Protein AF-A0AAV2L649-F1 (afdb_monomer)

Structure (mmCIF, N/CA/C/O backbone):
data_AF-A0AAV2L649-F1
#
_entry.id   AF-A0AAV2L649-F1
#
loop_
_atom_site.group_PDB
_atom_site.id
_atom_site.type_symbol
_atom_site.label_atom_id
_atom_site.label_alt_id
_atom_site.label_comp_id
_atom_site.label_asym_id
_atom_site.label_entity_id
_atom_site.label_seq_id
_atom_site.pdbx_PDB_ins_code
_atom_site.Cartn_x
_atom_site.Cartn_y
_atom_site.Cartn_z
_atom_site.occupancy
_atom_site.B_iso_or_equiv
_atom_site.auth_seq_id
_atom_site.auth_comp_id
_atom_site.auth_asym_id
_atom_site.auth_atom_id
_atom_site.pdbx_PDB_model_num
ATOM 1 N N . MET A 1 1 ? 17.641 -9.586 -15.599 1.00 32.38 1 MET A N 1
ATOM 2 C CA . MET A 1 1 ? 17.563 -8.401 -16.476 1.00 32.38 1 MET A CA 1
ATOM 3 C C . MET A 1 1 ? 17.247 -7.213 -15.576 1.00 32.38 1 MET A C 1
ATOM 5 O O . MET A 1 1 ? 16.167 -7.182 -15.004 1.00 32.38 1 MET A O 1
ATOM 9 N N . LYS A 1 2 ? 18.232 -6.349 -15.308 1.00 30.58 2 LYS A N 1
ATOM 10 C CA . LYS A 1 2 ? 18.082 -5.182 -14.429 1.00 30.58 2 LYS A CA 1
ATOM 11 C C . LYS A 1 2 ? 17.679 -4.011 -15.317 1.00 30.58 2 LYS A C 1
ATOM 13 O O . LYS A 1 2 ? 18.461 -3.594 -16.161 1.00 30.58 2 LYS A O 1
ATOM 18 N N . ALA A 1 3 ? 16.427 -3.594 -15.212 1.00 38.06 3 ALA A N 1
ATOM 19 C CA . ALA A 1 3 ? 15.916 -2.460 -15.959 1.00 38.06 3 ALA A CA 1
ATOM 20 C C . ALA A 1 3 ? 15.974 -1.240 -15.030 1.00 38.06 3 ALA A C 1
ATOM 22 O O . ALA A 1 3 ? 15.016 -0.958 -14.314 1.00 38.06 3 ALA A O 1
ATOM 23 N N . ASP A 1 4 ? 17.122 -0.560 -15.002 1.00 38.59 4 ASP A N 1
ATOM 24 C CA . ASP A 1 4 ? 17.233 0.777 -14.414 1.00 38.59 4 ASP A CA 1
ATOM 25 C C . ASP A 1 4 ? 16.586 1.751 -15.405 1.00 38.59 4 ASP A C 1
ATOM 27 O O . ASP A 1 4 ? 17.226 2.243 -16.331 1.00 38.59 4 ASP A O 1
ATOM 31 N N . VAL A 1 5 ? 15.267 1.925 -15.294 1.00 50.53 5 VAL A N 1
ATOM 32 C CA . VAL A 1 5 ? 14.509 2.797 -16.197 1.00 50.53 5 VAL A CA 1
ATOM 33 C C . VAL A 1 5 ? 14.018 4.017 -15.426 1.00 50.53 5 VAL A C 1
ATOM 35 O O . VAL A 1 5 ? 13.073 3.926 -14.639 1.00 50.53 5 VAL A O 1
ATOM 38 N N . ASP A 1 6 ? 14.648 5.165 -15.677 1.00 44.38 6 ASP A N 1
ATOM 39 C CA . ASP A 1 6 ? 14.172 6.478 -15.233 1.00 44.38 6 ASP A CA 1
ATOM 40 C C . ASP A 1 6 ? 12.976 6.900 -16.095 1.00 44.38 6 ASP A C 1
ATOM 42 O O . ASP A 1 6 ? 13.083 7.543 -17.139 1.00 44.38 6 ASP A O 1
ATOM 46 N N . LEU A 1 7 ? 11.796 6.455 -15.674 1.00 50.31 7 LEU A N 1
ATOM 47 C CA . LEU A 1 7 ? 10.543 6.635 -16.400 1.00 50.31 7 LEU A CA 1
ATOM 48 C C . LEU A 1 7 ? 9.795 7.855 -15.857 1.00 50.31 7 LEU A C 1
ATOM 50 O O . LEU A 1 7 ? 9.011 7.754 -14.912 1.00 50.31 7 LEU A O 1
ATOM 54 N N . GLY A 1 8 ? 9.995 9.023 -16.463 1.00 45.81 8 GLY A N 1
ATOM 55 C CA . GLY A 1 8 ? 9.102 10.163 -16.249 1.00 45.81 8 GLY A CA 1
ATOM 56 C C . GLY A 1 8 ? 7.718 9.900 -16.857 1.00 45.81 8 GLY A C 1
ATOM 57 O O . GLY A 1 8 ? 7.637 9.521 -18.011 1.00 45.81 8 GLY A O 1
ATOM 58 N N . SER A 1 9 ? 6.629 10.106 -16.104 1.00 47.00 9 SER A N 1
ATOM 59 C CA . SER A 1 9 ? 5.221 10.194 -16.565 1.00 47.00 9 SER A CA 1
ATOM 60 C C . SER A 1 9 ? 4.751 9.215 -17.664 1.00 47.00 9 SER A C 1
ATOM 62 O O . SER A 1 9 ? 4.049 9.626 -18.586 1.00 47.00 9 SER A O 1
ATOM 64 N N . ILE A 1 10 ? 5.070 7.922 -17.584 1.00 55.88 10 ILE A N 1
ATOM 65 C CA . ILE A 1 10 ? 4.645 6.928 -18.594 1.00 55.88 10 ILE A CA 1
ATOM 66 C C . ILE A 1 10 ? 3.485 6.067 -18.062 1.00 55.88 10 ILE A C 1
ATOM 68 O O . ILE A 1 10 ? 3.346 5.859 -16.855 1.00 55.88 10 ILE A O 1
ATOM 72 N N . ARG A 1 11 ? 2.619 5.585 -18.970 1.00 56.31 11 ARG A N 1
ATOM 73 C CA . ARG A 1 11 ? 1.693 4.470 -18.712 1.00 56.31 11 ARG A CA 1
ATOM 74 C C . ARG A 1 11 ? 2.372 3.163 -19.104 1.00 56.31 11 ARG A C 1
ATOM 76 O O . ARG A 1 11 ? 2.605 2.946 -20.287 1.00 56.31 11 ARG A O 1
ATOM 83 N N . LEU A 1 12 ? 2.676 2.311 -18.131 1.00 63.25 12 LEU A N 1
ATOM 84 C CA . LEU A 1 12 ? 3.309 1.011 -18.373 1.00 63.25 12 LEU A CA 1
ATOM 85 C C . LEU A 1 12 ? 2.438 -0.132 -17.877 1.00 63.25 12 LEU A C 1
ATOM 87 O O . LEU A 1 12 ? 1.836 -0.039 -16.805 1.00 63.25 12 LEU A O 1
ATOM 91 N N . VAL A 1 13 ? 2.437 -1.215 -18.652 1.00 66.12 13 VAL A N 1
ATOM 92 C CA . VAL A 1 13 ? 2.053 -2.549 -18.198 1.00 66.12 13 VAL A CA 1
ATOM 93 C C . VAL A 1 13 ? 3.335 -3.367 -18.143 1.00 66.12 13 VAL A C 1
ATOM 95 O O . VAL A 1 13 ? 4.018 -3.494 -19.157 1.00 66.12 13 VAL A O 1
ATOM 98 N N . PHE A 1 14 ? 3.687 -3.877 -16.967 1.00 66.44 14 PHE A N 1
ATOM 99 C CA . PHE A 1 14 ? 4.887 -4.693 -16.790 1.00 66.44 14 PHE A CA 1
ATOM 100 C C . PHE A 1 14 ? 4.539 -6.037 -16.156 1.00 66.44 14 PHE A C 1
ATOM 102 O O . PHE A 1 14 ? 3.732 -6.103 -15.226 1.00 66.44 14 PHE A O 1
ATOM 109 N N . LEU A 1 15 ? 5.173 -7.091 -16.666 1.00 65.62 15 LEU A N 1
ATOM 110 C CA . LEU A 1 15 ? 5.052 -8.470 -16.208 1.00 65.62 15 LEU A CA 1
ATOM 111 C C . LEU A 1 15 ? 6.443 -8.971 -15.810 1.00 65.62 15 LEU A C 1
ATOM 113 O O . LEU A 1 15 ? 7.328 -9.058 -16.658 1.00 65.62 15 LEU A O 1
ATOM 117 N N . GLY A 1 16 ? 6.639 -9.295 -14.530 1.00 72.38 16 GLY A N 1
ATOM 118 C CA . GLY A 1 16 ? 7.889 -9.879 -14.034 1.00 72.38 16 GLY A CA 1
ATOM 119 C C . GLY A 1 16 ? 8.428 -9.239 -12.756 1.00 72.38 16 GLY A C 1
ATOM 120 O O . GLY A 1 16 ? 7.678 -8.697 -11.947 1.00 72.38 16 GLY A O 1
ATOM 121 N N . GLY A 1 17 ? 9.743 -9.354 -12.556 1.00 66.81 17 GLY A N 1
ATOM 122 C CA . GLY A 1 17 ? 10.473 -8.738 -11.448 1.00 66.81 17 GLY A CA 1
ATOM 123 C C . GLY A 1 17 ? 11.028 -7.366 -11.835 1.00 66.81 17 GLY A C 1
ATOM 124 O O . GLY A 1 17 ? 11.700 -7.268 -12.860 1.00 66.81 17 GLY A O 1
ATOM 125 N N . LEU A 1 18 ? 10.787 -6.327 -11.032 1.00 66.56 18 LEU A N 1
ATOM 126 C CA . LEU A 1 18 ? 11.361 -4.992 -11.248 1.00 66.56 18 LEU A CA 1
ATOM 127 C C . LEU A 1 18 ? 12.080 -4.497 -9.989 1.00 66.56 18 LEU A C 1
ATOM 129 O O . LEU A 1 18 ? 11.547 -4.597 -8.884 1.00 66.56 18 LEU A O 1
ATOM 133 N N . GLN A 1 19 ? 13.270 -3.928 -10.180 1.00 64.88 19 GLN A N 1
ATOM 134 C CA . GLN A 1 19 ? 14.005 -3.201 -9.152 1.00 64.88 19 GLN A CA 1
ATOM 135 C C . GLN A 1 19 ? 14.378 -1.824 -9.706 1.00 64.88 19 GLN A C 1
ATOM 137 O O . GLN A 1 19 ? 15.191 -1.747 -10.621 1.00 64.88 19 GLN A O 1
ATOM 142 N N . SER A 1 20 ? 13.752 -0.758 -9.203 1.00 64.31 20 SER A N 1
ATOM 143 C CA . SER A 1 20 ? 13.937 0.603 -9.731 1.00 64.31 20 SER A CA 1
ATOM 144 C C . SER A 1 20 ? 13.525 1.693 -8.731 1.00 64.31 20 SER A C 1
ATOM 146 O O . SER A 1 20 ? 12.778 1.440 -7.781 1.00 64.31 20 SER A O 1
ATOM 148 N N . SER A 1 21 ? 13.989 2.928 -8.941 1.00 62.16 21 SER A N 1
ATOM 149 C CA . SER A 1 21 ? 13.380 4.125 -8.349 1.00 62.16 21 SER A CA 1
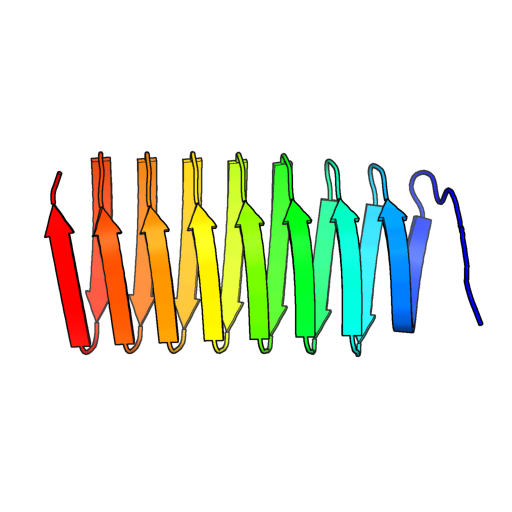ATOM 150 C C . SER A 1 21 ? 12.430 4.751 -9.358 1.00 62.16 21 SER A C 1
ATOM 152 O O . SER A 1 21 ? 12.837 5.075 -10.468 1.00 62.16 21 SER A O 1
ATOM 154 N N . LEU A 1 22 ? 11.163 4.923 -8.991 1.00 64.31 22 LEU A N 1
ATOM 155 C CA . LEU A 1 22 ? 10.161 5.485 -9.893 1.00 64.31 22 LEU A CA 1
ATOM 156 C C . LEU A 1 22 ? 9.629 6.808 -9.337 1.00 64.31 22 LEU A C 1
ATOM 158 O O . LEU A 1 22 ? 9.200 6.894 -8.181 1.00 64.31 22 LEU A O 1
ATOM 162 N N . GLY A 1 23 ? 9.641 7.836 -10.188 1.00 63.84 23 GLY A N 1
ATOM 163 C CA . GLY A 1 23 ? 9.054 9.145 -9.914 1.00 63.84 23 GLY A CA 1
ATOM 164 C C . GLY A 1 23 ? 7.527 9.147 -10.048 1.00 63.84 23 GLY A C 1
ATOM 165 O O . GLY A 1 23 ? 6.836 8.226 -9.615 1.00 63.84 23 GLY A O 1
ATOM 166 N N . SER A 1 24 ? 6.971 10.198 -10.652 1.00 61.97 24 SER A N 1
ATOM 167 C CA . SER A 1 24 ? 5.522 10.325 -10.851 1.00 61.97 24 SER A CA 1
ATOM 168 C C . SER A 1 24 ? 5.025 9.445 -12.001 1.00 61.97 24 SER A C 1
ATOM 170 O O . SER A 1 24 ? 5.206 9.799 -13.164 1.00 61.97 24 SER A O 1
ATOM 172 N N . ILE A 1 25 ? 4.386 8.308 -11.698 1.00 64.00 25 ILE A N 1
ATOM 173 C CA . ILE A 1 25 ? 4.008 7.303 -12.713 1.00 64.00 25 ILE A CA 1
ATOM 174 C C . ILE A 1 25 ? 2.539 6.862 -12.585 1.00 64.00 25 ILE A C 1
ATOM 176 O O . ILE A 1 25 ? 1.947 6.887 -11.499 1.00 64.00 25 ILE A O 1
ATOM 180 N N . ARG A 1 26 ? 1.940 6.453 -13.717 1.00 65.81 26 ARG A N 1
ATOM 181 C CA . ARG A 1 26 ? 0.725 5.622 -13.764 1.00 65.81 26 ARG A CA 1
ATOM 182 C C . ARG A 1 26 ? 1.082 4.217 -14.241 1.00 65.81 26 ARG A C 1
ATOM 184 O O . ARG A 1 26 ? 1.426 4.059 -15.403 1.00 65.81 26 ARG A O 1
ATOM 191 N N . LEU A 1 27 ? 0.996 3.204 -13.386 1.00 68.00 27 LEU A N 1
ATOM 192 C CA . LEU A 1 27 ? 1.509 1.871 -13.726 1.00 68.00 27 LEU A CA 1
ATOM 193 C C . LEU A 1 27 ? 0.490 0.767 -13.416 1.00 68.00 27 LEU A C 1
ATOM 195 O O . LEU A 1 27 ? -0.215 0.841 -12.409 1.00 68.00 27 LEU A O 1
ATOM 199 N N . VAL A 1 28 ? 0.422 -0.243 -14.285 1.00 71.56 28 VAL A N 1
ATOM 200 C CA . VAL A 1 28 ? -0.219 -1.534 -14.006 1.00 71.56 28 VAL A CA 1
ATOM 201 C C . VAL A 1 28 ? 0.880 -2.590 -13.944 1.00 71.56 28 VAL A C 1
ATOM 203 O O . VAL A 1 28 ? 1.611 -2.783 -14.913 1.00 71.56 28 VAL A O 1
ATOM 206 N N . PHE A 1 29 ? 1.039 -3.243 -12.799 1.00 70.19 29 PHE A N 1
ATOM 207 C CA . PHE A 1 29 ? 2.109 -4.217 -12.590 1.00 70.19 29 PHE A CA 1
ATOM 208 C C . PHE A 1 29 ? 1.540 -5.582 -12.242 1.00 70.19 29 PHE A C 1
ATOM 210 O O . PHE A 1 29 ? 0.685 -5.675 -11.360 1.00 70.19 29 PHE A O 1
ATOM 217 N N . LEU A 1 30 ? 2.079 -6.628 -12.862 1.00 71.19 30 LEU A N 1
ATOM 218 C CA . LEU A 1 30 ? 1.917 -8.002 -12.407 1.00 71.19 30 LEU A CA 1
ATOM 219 C C . LEU A 1 30 ? 3.282 -8.613 -12.072 1.00 71.19 30 LEU A C 1
ATOM 221 O O . LEU A 1 30 ? 4.129 -8.763 -12.953 1.00 71.19 30 LEU A O 1
ATOM 225 N N . GLY A 1 31 ? 3.479 -9.023 -10.817 1.00 77.69 31 GLY A N 1
ATOM 226 C CA . GLY A 1 31 ? 4.668 -9.774 -10.400 1.00 77.69 31 GLY A CA 1
ATOM 227 C C . GLY A 1 31 ? 5.275 -9.333 -9.068 1.00 77.69 31 GLY A C 1
ATOM 228 O O . GLY A 1 31 ? 4.559 -9.015 -8.118 1.00 77.69 31 GLY A O 1
ATOM 229 N N . GLY A 1 32 ? 6.611 -9.340 -9.002 1.00 69.56 32 GLY A N 1
ATOM 230 C CA . GLY A 1 32 ? 7.397 -8.893 -7.849 1.00 69.56 32 GLY A CA 1
ATOM 231 C C . GLY A 1 32 ? 8.038 -7.521 -8.077 1.00 69.56 32 GLY A C 1
ATOM 232 O O . GLY A 1 32 ? 8.769 -7.351 -9.047 1.00 69.56 32 GLY A O 1
ATOM 233 N N . LEU A 1 33 ? 7.816 -6.548 -7.196 1.00 69.62 33 LEU A N 1
ATOM 234 C CA . LEU A 1 33 ? 8.425 -5.216 -7.310 1.00 69.62 33 LEU A CA 1
ATOM 235 C C . LEU A 1 33 ? 9.209 -4.872 -6.044 1.00 69.62 33 LEU A C 1
ATOM 237 O O . LEU A 1 33 ? 8.672 -4.974 -4.941 1.00 69.62 33 LEU A O 1
ATOM 241 N N . GLN A 1 34 ? 10.458 -4.435 -6.213 1.00 70.56 34 GLN A N 1
ATOM 242 C CA . GLN A 1 34 ? 11.304 -3.928 -5.137 1.00 70.56 34 GLN A CA 1
ATOM 243 C C . GLN A 1 34 ? 11.798 -2.515 -5.470 1.00 70.56 34 GLN A C 1
ATOM 245 O O . GLN A 1 34 ? 12.719 -2.341 -6.261 1.00 70.56 34 GLN A O 1
ATOM 250 N N . SER A 1 35 ? 11.176 -1.480 -4.905 1.00 67.69 35 SER A N 1
ATOM 251 C CA . SER A 1 35 ? 11.364 -0.110 -5.414 1.00 67.69 35 SER A CA 1
ATOM 252 C C . SER A 1 35 ? 11.180 0.989 -4.372 1.00 67.69 35 SER A C 1
ATOM 254 O O . SER A 1 35 ? 10.434 0.826 -3.408 1.00 67.69 35 SER A O 1
ATOM 256 N N . SER A 1 36 ? 11.787 2.151 -4.618 1.00 66.56 36 SER A N 1
ATOM 257 C CA . SER A 1 36 ? 11.389 3.409 -3.971 1.00 66.56 36 SER A CA 1
ATOM 258 C C . SER A 1 36 ? 10.464 4.172 -4.913 1.00 66.56 36 SER A C 1
ATOM 260 O O . SER A 1 36 ? 10.829 4.438 -6.060 1.00 66.56 36 SER A O 1
ATOM 262 N N . LEU A 1 37 ? 9.250 4.471 -4.457 1.00 68.38 37 LEU A N 1
ATOM 263 C CA . LEU A 1 37 ? 8.198 5.075 -5.270 1.00 68.38 37 LEU A CA 1
ATOM 264 C C . LEU A 1 37 ? 7.812 6.442 -4.694 1.00 68.38 37 LEU A C 1
ATOM 266 O O . LEU A 1 37 ? 7.427 6.556 -3.527 1.00 68.38 37 LEU A O 1
ATOM 270 N N . GLY A 1 38 ? 7.878 7.472 -5.538 1.00 69.31 38 GLY A N 1
ATOM 271 C CA . GLY A 1 38 ? 7.447 8.829 -5.209 1.00 69.31 38 GLY A CA 1
ATOM 272 C C . GLY A 1 38 ? 5.925 9.010 -5.269 1.00 69.31 38 GLY A C 1
ATOM 273 O O . GLY A 1 38 ? 5.161 8.324 -4.589 1.00 69.31 38 GLY A O 1
ATOM 274 N N . SER A 1 39 ? 5.465 9.971 -6.078 1.00 66.31 39 SER A N 1
ATOM 275 C CA . SER A 1 39 ? 4.039 10.303 -6.208 1.00 66.31 39 SER A CA 1
ATOM 276 C C . SER A 1 39 ? 3.339 9.465 -7.278 1.00 66.31 39 SER A C 1
ATOM 278 O O . SER A 1 39 ? 3.323 9.841 -8.447 1.00 66.31 39 SER A O 1
ATOM 280 N N . ILE A 1 40 ? 2.738 8.332 -6.910 1.00 66.62 40 ILE A N 1
ATOM 281 C CA . ILE A 1 40 ? 2.306 7.327 -7.901 1.00 66.62 40 ILE A CA 1
ATOM 282 C C . ILE A 1 40 ? 0.794 7.075 -7.875 1.00 66.62 40 ILE A C 1
ATOM 284 O O . ILE A 1 40 ? 0.147 7.106 -6.823 1.00 66.62 40 ILE A O 1
ATOM 288 N N . ARG A 1 41 ? 0.220 6.798 -9.056 1.00 71.12 41 ARG A N 1
ATOM 289 C CA . ARG A 1 41 ? -1.063 6.092 -9.191 1.00 71.12 41 ARG A CA 1
ATOM 290 C C . ARG A 1 41 ? -0.823 4.696 -9.755 1.00 71.12 41 ARG A C 1
ATOM 292 O O . ARG A 1 41 ? -0.425 4.581 -10.908 1.00 71.12 41 ARG A O 1
ATOM 299 N N . LEU A 1 42 ? -1.055 3.646 -8.976 1.00 72.00 42 LEU A N 1
ATOM 300 C CA . LEU A 1 42 ? -0.656 2.294 -9.377 1.00 72.00 42 LEU A CA 1
ATOM 301 C C . LEU A 1 42 ? -1.795 1.285 -9.180 1.00 72.00 42 LEU A C 1
ATOM 303 O O . LEU A 1 42 ? -2.530 1.358 -8.195 1.00 72.00 42 LEU A O 1
ATOM 307 N N . VAL A 1 43 ? -1.934 0.358 -10.129 1.00 77.88 43 VAL A N 1
ATOM 308 C CA . VAL A 1 43 ? -2.704 -0.881 -9.964 1.00 77.88 43 VAL A CA 1
ATOM 309 C C . VAL A 1 43 ? -1.707 -2.029 -9.930 1.00 77.88 43 VAL A C 1
ATOM 311 O O . VAL A 1 43 ? -0.968 -2.236 -10.889 1.00 77.88 43 VAL A O 1
ATOM 314 N N . PHE A 1 44 ? -1.634 -2.735 -8.810 1.00 75.75 44 PHE A N 1
ATOM 315 C CA . PHE A 1 44 ? -0.636 -3.779 -8.604 1.00 75.75 44 PHE A CA 1
ATOM 316 C C . PHE A 1 44 ? -1.304 -5.115 -8.333 1.00 75.75 44 PHE A C 1
ATOM 318 O O . PHE A 1 44 ? -2.179 -5.198 -7.470 1.00 75.75 44 PHE A O 1
ATOM 325 N N . LEU A 1 45 ? -0.828 -6.160 -8.998 1.00 78.94 45 LEU A N 1
ATOM 326 C CA . LEU A 1 45 ? -1.111 -7.542 -8.650 1.00 78.94 45 LEU A CA 1
ATOM 327 C C . LEU A 1 45 ? 0.199 -8.286 -8.365 1.00 78.94 45 LEU A C 1
ATOM 329 O O . LEU A 1 45 ? 1.042 -8.428 -9.247 1.00 78.94 45 LEU A O 1
ATOM 333 N N . GLY A 1 46 ? 0.360 -8.804 -7.147 1.00 82.44 46 GLY A N 1
ATOM 334 C CA . GLY A 1 46 ? 1.480 -9.683 -6.797 1.00 82.44 46 GLY A CA 1
ATOM 335 C C . GLY A 1 46 ? 2.128 -9.374 -5.449 1.00 82.44 46 GLY A C 1
ATOM 336 O O . GLY A 1 46 ? 1.437 -9.171 -4.450 1.00 82.44 46 GLY A O 1
ATOM 337 N N . ARG A 1 47 ? 3.469 -9.350 -5.413 1.00 77.69 47 ARG A N 1
ATOM 338 C CA . ARG A 1 47 ? 4.256 -9.008 -4.216 1.00 77.69 47 ARG A CA 1
ATOM 339 C C . ARG A 1 47 ? 5.034 -7.703 -4.378 1.00 77.69 47 ARG A C 1
ATOM 341 O O . ARG A 1 47 ? 5.804 -7.563 -5.321 1.00 77.69 47 ARG A O 1
ATOM 348 N N . LEU A 1 48 ? 4.877 -6.773 -3.441 1.00 74.25 48 LEU A N 1
ATOM 349 C CA . LEU A 1 48 ? 5.576 -5.484 -3.446 1.00 74.25 48 LEU A CA 1
ATOM 350 C C . LEU A 1 48 ? 6.378 -5.300 -2.158 1.00 74.25 48 LEU A C 1
ATOM 352 O O . LEU A 1 48 ? 5.830 -5.444 -1.065 1.00 74.25 48 LEU A O 1
ATOM 356 N N . GLN A 1 49 ? 7.654 -4.945 -2.298 1.00 78.50 49 GLN A N 1
ATOM 357 C CA . GLN A 1 49 ? 8.533 -4.547 -1.207 1.00 78.50 49 GLN A CA 1
ATOM 358 C C . GLN A 1 49 ? 9.105 -3.150 -1.474 1.00 78.50 49 GLN A C 1
ATOM 360 O O . GLN A 1 49 ? 9.967 -2.975 -2.332 1.00 78.50 49 GLN A O 1
ATOM 365 N N . SER A 1 50 ? 8.617 -2.121 -0.781 1.00 70.75 50 SER A N 1
ATOM 366 C CA . SER A 1 50 ? 8.905 -0.741 -1.204 1.00 70.75 50 SER A CA 1
ATOM 367 C C . SER A 1 50 ? 8.825 0.311 -0.108 1.00 70.75 50 SER A C 1
ATOM 369 O O . SER A 1 50 ? 8.081 0.163 0.859 1.00 70.75 50 SER A O 1
ATOM 371 N N . SER A 1 51 ? 9.521 1.429 -0.321 1.00 72.94 51 SER A N 1
ATOM 372 C CA . SER A 1 51 ? 9.231 2.688 0.372 1.00 72.94 51 SER A CA 1
ATOM 373 C C . SER A 1 51 ? 8.345 3.548 -0.522 1.00 72.94 51 SER A C 1
ATOM 375 O O . SER A 1 51 ? 8.696 3.807 -1.674 1.00 72.94 51 SER A O 1
ATOM 377 N N . LEU A 1 52 ? 7.173 3.928 -0.018 1.00 71.81 52 LEU A N 1
ATOM 378 C CA . LEU A 1 52 ? 6.138 4.631 -0.767 1.00 71.81 52 LEU A CA 1
ATOM 379 C C . LEU A 1 52 ? 5.878 6.004 -0.140 1.00 71.81 52 LEU A C 1
ATOM 381 O O . LEU A 1 52 ? 5.504 6.101 1.032 1.00 71.81 52 LEU A O 1
ATOM 385 N N . GLY A 1 53 ? 6.021 7.061 -0.940 1.00 74.62 53 GLY A N 1
ATOM 386 C CA . GLY A 1 53 ? 5.684 8.428 -0.546 1.00 74.62 53 GLY A CA 1
ATOM 387 C C . GLY A 1 53 ? 4.178 8.719 -0.607 1.00 74.62 53 GLY A C 1
ATOM 388 O O . GLY A 1 53 ? 3.372 8.135 0.121 1.00 74.62 53 GLY A O 1
ATOM 389 N N . SER A 1 54 ? 3.794 9.662 -1.473 1.00 71.56 54 SER A N 1
ATOM 390 C CA . SER A 1 54 ? 2.409 10.131 -1.631 1.00 71.56 54 SER A CA 1
ATOM 391 C C . SER A 1 54 ? 1.668 9.356 -2.717 1.00 71.56 54 SER A C 1
ATOM 393 O O . SER A 1 54 ? 1.816 9.648 -3.901 1.00 71.56 54 SER A O 1
ATOM 395 N N . ILE A 1 55 ? 0.841 8.376 -2.349 1.00 69.75 55 ILE A N 1
ATOM 396 C CA . ILE A 1 55 ? 0.351 7.388 -3.326 1.00 69.75 55 ILE A CA 1
ATOM 397 C C . ILE A 1 55 ? -1.175 7.261 -3.349 1.00 69.75 55 ILE A C 1
ATOM 399 O O . ILE A 1 55 ? -1.856 7.347 -2.323 1.00 69.75 55 ILE A O 1
ATOM 403 N N . ARG A 1 56 ? -1.720 7.015 -4.550 1.00 76.56 56 ARG A N 1
ATOM 404 C CA . ARG A 1 56 ? -3.047 6.406 -4.733 1.00 76.56 56 ARG A CA 1
ATOM 405 C C . ARG A 1 56 ? -2.894 5.018 -5.349 1.00 76.56 56 ARG A C 1
ATOM 407 O O . ARG A 1 56 ? -2.455 4.919 -6.490 1.00 76.56 56 ARG A O 1
ATOM 414 N N . LEU A 1 57 ? -3.247 3.964 -4.620 1.00 74.31 57 LEU A N 1
ATOM 415 C CA . LEU A 1 57 ? -2.973 2.591 -5.057 1.00 74.31 57 LEU A CA 1
ATOM 416 C C . LEU A 1 57 ? -4.211 1.696 -4.962 1.00 74.31 57 LEU A C 1
ATOM 418 O O . LEU A 1 57 ? -4.972 1.790 -3.998 1.00 74.31 57 LEU A O 1
ATOM 422 N N . VAL A 1 58 ? -4.382 0.823 -5.955 1.00 81.81 58 VAL A N 1
ATOM 423 C CA . VAL A 1 58 ? -5.247 -0.362 -5.875 1.00 81.81 58 VAL A CA 1
ATOM 424 C C . VAL A 1 58 ? -4.343 -1.585 -5.912 1.00 81.81 58 VAL A C 1
ATOM 426 O O . VAL A 1 58 ? -3.612 -1.782 -6.882 1.00 81.81 58 VAL A O 1
ATOM 429 N N . PHE A 1 59 ? -4.336 -2.364 -4.837 1.00 78.75 59 PHE A N 1
ATOM 430 C CA . PHE A 1 59 ? -3.400 -3.468 -4.664 1.00 78.75 59 PHE A CA 1
ATOM 431 C C . PHE A 1 59 ? -4.132 -4.784 -4.445 1.00 78.75 59 PHE A C 1
ATOM 433 O O . PHE A 1 59 ? -5.019 -4.857 -3.594 1.00 78.75 59 PHE A O 1
ATOM 440 N N . LEU A 1 60 ? -3.693 -5.828 -5.142 1.00 81.75 60 LEU A N 1
ATOM 441 C CA . LEU A 1 60 ? -4.061 -7.213 -4.881 1.00 81.75 60 LEU A CA 1
ATOM 442 C C . LEU A 1 60 ? -2.799 -8.042 -4.599 1.00 81.75 60 LEU A C 1
ATOM 444 O O . LEU A 1 60 ? -1.935 -8.170 -5.465 1.00 81.75 60 LEU A O 1
ATOM 448 N N . GLY A 1 61 ? -2.707 -8.650 -3.415 1.00 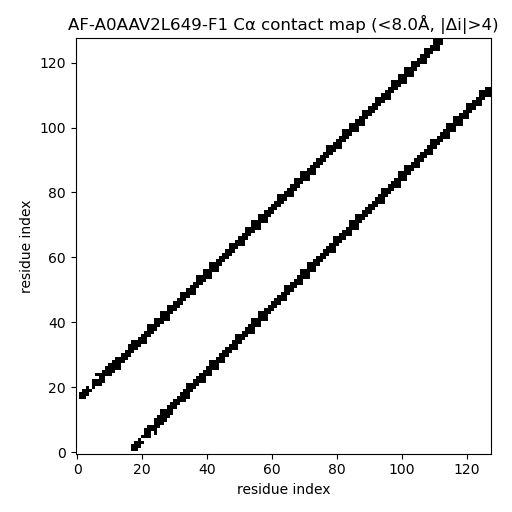84.44 61 GLY A N 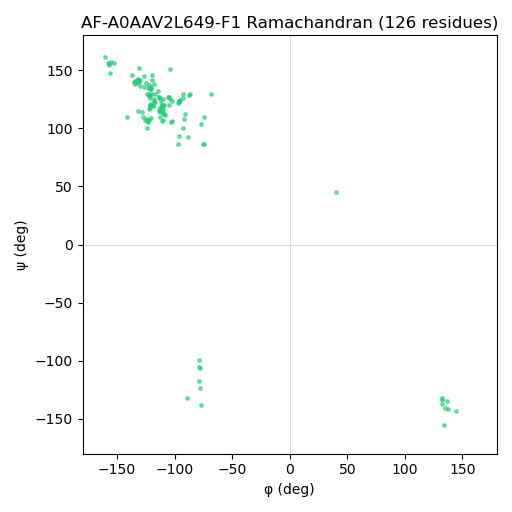1
ATOM 449 C CA . GLY A 1 61 ? 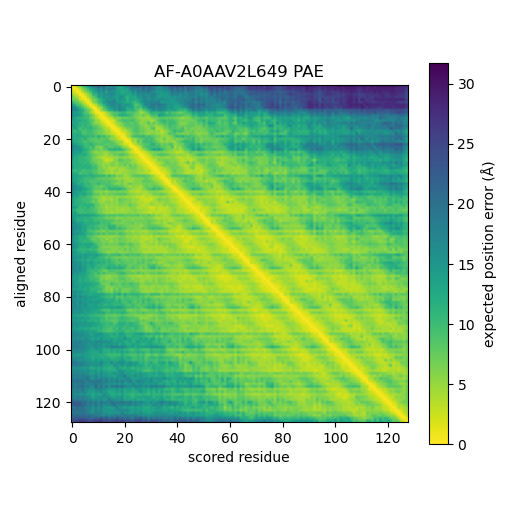-1.661 -9.623 -3.084 1.00 84.44 61 GLY A CA 1
ATOM 450 C C . GLY A 1 61 ? -0.967 -9.383 -1.742 1.00 84.44 61 GLY A C 1
ATOM 451 O O . GLY A 1 61 ? -1.622 -9.144 -0.729 1.00 84.44 61 GLY A O 1
ATOM 452 N N . GLY A 1 62 ? 0.370 -9.462 -1.727 1.00 80.00 62 GLY A N 1
ATOM 453 C CA . GLY A 1 62 ? 1.200 -9.227 -0.539 1.00 80.00 62 GLY A CA 1
ATOM 454 C C . GLY A 1 62 ? 2.022 -7.937 -0.614 1.00 80.00 62 GLY A C 1
ATOM 455 O O . GLY A 1 62 ? 2.808 -7.777 -1.543 1.00 80.00 62 GLY A O 1
ATOM 456 N N . LEU A 1 63 ? 1.903 -7.048 0.371 1.00 78.38 63 LEU A N 1
ATOM 457 C CA . LEU A 1 63 ? 2.679 -5.803 0.439 1.00 78.38 63 LEU A CA 1
ATOM 458 C C . LEU A 1 63 ? 3.495 -5.738 1.730 1.00 78.38 63 LEU A C 1
ATOM 460 O O . LEU A 1 63 ? 2.943 -5.895 2.818 1.00 78.38 63 LEU A O 1
ATOM 464 N N . GLN A 1 64 ? 4.791 -5.460 1.595 1.00 81.00 64 GLN A N 1
ATOM 465 C CA . GLN A 1 64 ? 5.695 -5.175 2.701 1.00 81.00 64 GLN A CA 1
ATOM 466 C C . GLN A 1 64 ? 6.362 -3.812 2.497 1.00 81.00 64 GLN A C 1
ATOM 468 O O . GLN A 1 64 ? 7.223 -3.652 1.633 1.00 81.00 64 GLN A O 1
ATOM 473 N N . SER A 1 65 ? 5.960 -2.791 3.252 1.00 74.06 65 SER A N 1
ATOM 474 C CA . SER A 1 65 ? 6.356 -1.419 2.900 1.00 74.06 65 SER A CA 1
ATOM 475 C C . SER A 1 65 ? 6.330 -0.413 4.040 1.00 74.06 65 SER A C 1
ATOM 477 O O . SER A 1 65 ? 5.552 -0.544 4.982 1.00 74.06 65 SER A O 1
ATOM 479 N N . SER A 1 66 ? 7.118 0.653 3.894 1.00 76.62 66 SER A N 1
ATOM 480 C CA . SER A 1 66 ? 6.921 1.897 4.645 1.00 76.62 66 SER A CA 1
ATOM 481 C C . SER A 1 66 ? 6.098 2.861 3.797 1.00 76.62 66 SER A C 1
ATOM 483 O O . SER A 1 66 ? 6.451 3.127 2.647 1.00 76.62 66 SER A O 1
ATOM 485 N N . LEU A 1 67 ? 4.975 3.325 4.338 1.00 73.62 67 LEU A N 1
ATOM 486 C CA . LEU A 1 67 ? 3.962 4.102 3.633 1.00 73.62 67 LEU A CA 1
ATOM 487 C C . LEU A 1 67 ? 3.788 5.471 4.303 1.00 73.62 67 LEU A C 1
ATOM 489 O O . LEU A 1 67 ? 3.398 5.551 5.468 1.00 73.62 67 LEU A O 1
ATOM 493 N N . GLY A 1 68 ? 4.022 6.547 3.550 1.00 77.06 68 GLY A N 1
ATOM 494 C CA . GLY A 1 68 ? 3.824 7.922 4.009 1.00 77.06 68 GLY A CA 1
ATOM 495 C C . GLY A 1 68 ? 2.354 8.363 4.004 1.00 77.06 68 GLY A C 1
ATOM 496 O O . GLY A 1 68 ? 1.564 7.986 4.872 1.00 77.06 68 GLY A O 1
ATOM 497 N N . SER A 1 69 ? 1.992 9.215 3.037 1.00 75.06 69 SER A N 1
ATOM 498 C CA . SER A 1 6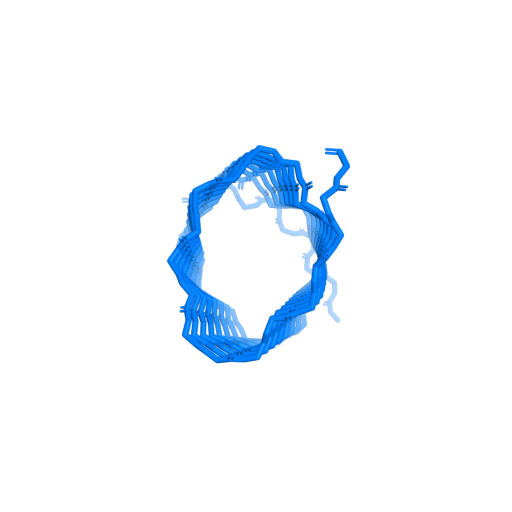9 ? 0.641 9.783 2.896 1.00 75.06 69 SER A CA 1
ATOM 499 C C . SER A 1 69 ? -0.137 9.088 1.787 1.00 75.06 69 SER A C 1
ATOM 501 O O . SER A 1 69 ? 0.120 9.321 0.606 1.00 75.06 69 SER A O 1
ATOM 503 N N . ILE A 1 70 ? -1.101 8.231 2.132 1.00 71.19 70 ILE A N 1
ATOM 504 C CA . ILE A 1 70 ? -1.662 7.295 1.145 1.00 71.19 70 ILE A CA 1
ATOM 505 C C . ILE A 1 70 ? -3.190 7.268 1.134 1.00 71.19 70 ILE A C 1
ATOM 507 O O . ILE A 1 70 ? -3.856 7.320 2.171 1.00 71.19 70 ILE A O 1
ATOM 511 N N . ARG A 1 71 ? -3.751 7.144 -0.077 1.00 79.75 71 ARG A N 1
ATOM 512 C CA . ARG A 1 71 ? -5.113 6.643 -0.301 1.00 79.75 71 ARG A CA 1
ATOM 513 C C . ARG A 1 71 ? -5.047 5.270 -0.959 1.00 79.75 71 ARG A C 1
ATOM 515 O O . ARG A 1 71 ? -4.584 5.176 -2.094 1.00 79.75 71 ARG A O 1
ATOM 522 N N . LEU A 1 72 ? -5.490 4.226 -0.266 1.00 76.00 72 LEU A N 1
ATOM 523 C CA . LEU A 1 72 ? -5.281 2.851 -0.722 1.00 76.00 72 LEU A CA 1
ATOM 524 C C . LEU A 1 72 ? -6.564 2.019 -0.680 1.00 76.00 72 LEU A C 1
ATOM 526 O O . LEU A 1 72 ? -7.328 2.103 0.280 1.00 76.00 72 LEU A O 1
ATOM 530 N N . VAL A 1 73 ? -6.768 1.199 -1.711 1.00 83.88 73 VAL A N 1
ATOM 531 C CA . VAL A 1 73 ? -7.692 0.057 -1.686 1.00 83.88 73 VAL A CA 1
ATOM 532 C C . VAL A 1 73 ? -6.850 -1.207 -1.768 1.00 83.88 73 VAL A C 1
ATOM 534 O O . VAL A 1 73 ? -6.111 -1.391 -2.737 1.00 83.88 73 VAL A O 1
ATOM 537 N N . PHE A 1 74 ? -6.908 -2.037 -0.731 1.00 80.75 74 PHE A N 1
ATOM 538 C CA . PHE A 1 74 ? -6.056 -3.212 -0.600 1.00 80.75 74 PHE A CA 1
ATOM 539 C C . PHE A 1 74 ? -6.880 -4.485 -0.481 1.00 80.75 74 PHE A C 1
ATOM 541 O O . PHE A 1 74 ? -7.782 -4.558 0.354 1.00 80.75 74 PHE A O 1
ATOM 548 N N . LEU A 1 75 ? -6.493 -5.505 -1.238 1.00 84.25 75 LEU A N 1
ATOM 549 C CA . LEU A 1 75 ? -6.945 -6.878 -1.066 1.00 84.25 75 LEU A CA 1
ATOM 550 C C . LEU A 1 75 ? -5.740 -7.793 -0.819 1.00 84.25 75 LEU A C 1
ATOM 552 O O . LEU A 1 75 ? -4.876 -7.919 -1.687 1.00 84.25 75 LEU A O 1
ATOM 556 N N . GLY A 1 76 ? -5.696 -8.473 0.328 1.00 85.94 76 GLY A N 1
ATOM 557 C CA . GLY A 1 76 ? -4.716 -9.529 0.603 1.00 85.94 76 GLY A CA 1
ATOM 558 C C . GLY A 1 76 ? -4.021 -9.411 1.959 1.00 85.94 76 GLY A C 1
ATOM 559 O O . GLY A 1 76 ? -4.676 -9.232 2.984 1.00 85.94 76 GLY A O 1
ATOM 560 N N . ARG A 1 77 ? -2.684 -9.531 1.977 1.00 82.38 77 ARG A N 1
ATOM 561 C CA . ARG A 1 77 ? -1.863 -9.393 3.195 1.00 82.38 77 ARG A CA 1
ATOM 562 C C . ARG A 1 77 ? -0.957 -8.164 3.156 1.00 82.38 77 ARG A C 1
ATOM 564 O O . ARG A 1 77 ? -0.174 -8.013 2.222 1.00 82.3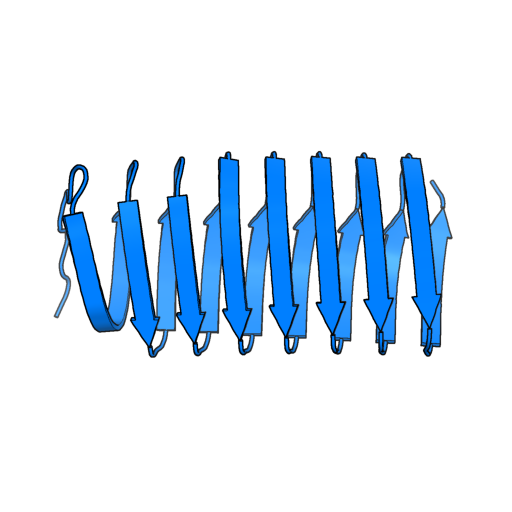8 77 ARG A O 1
ATOM 571 N N . LEU A 1 78 ? -1.022 -7.327 4.187 1.00 79.25 78 LEU A N 1
ATOM 572 C CA . LEU A 1 78 ? -0.199 -6.122 4.317 1.00 79.25 78 LEU A CA 1
ATOM 573 C C . LEU A 1 78 ? 0.617 -6.165 5.608 1.00 79.25 78 LEU A C 1
ATOM 575 O O . LEU A 1 78 ? 0.056 -6.343 6.687 1.00 79.25 78 LEU A O 1
ATOM 579 N N . GLN A 1 79 ? 1.928 -5.958 5.487 1.00 82.31 79 GLN A N 1
ATOM 580 C CA . GLN A 1 79 ? 2.845 -5.779 6.605 1.00 82.31 79 GLN A CA 1
ATOM 581 C C . GLN A 1 79 ? 3.598 -4.453 6.458 1.00 82.31 79 GLN A C 1
ATOM 583 O O . GLN A 1 79 ? 4.446 -4.303 5.578 1.00 82.31 79 GLN A O 1
ATOM 588 N N . SER A 1 80 ? 3.280 -3.451 7.276 1.00 76.19 80 SER A N 1
ATOM 589 C CA . SER A 1 80 ? 3.751 -2.089 6.980 1.00 76.19 80 SER A CA 1
ATOM 590 C C . SER A 1 80 ? 3.801 -1.132 8.163 1.00 76.19 80 SER A C 1
ATOM 592 O O . SER A 1 80 ? 3.034 -1.260 9.112 1.00 76.19 80 SER A O 1
ATOM 594 N N . SER A 1 81 ? 4.648 -0.108 8.049 1.00 77.44 81 SER A N 1
ATOM 595 C CA . SER A 1 81 ? 4.542 1.112 8.858 1.00 77.44 81 SER A CA 1
ATOM 596 C C . SER A 1 81 ? 3.778 2.166 8.062 1.00 77.44 81 SER A C 1
ATOM 598 O O . SER A 1 81 ? 4.146 2.460 6.923 1.00 77.44 81 SER A O 1
ATOM 600 N N . LEU A 1 82 ? 2.686 2.675 8.628 1.00 74.38 82 LEU A N 1
ATOM 601 C CA . LEU A 1 82 ? 1.718 3.542 7.966 1.00 74.38 82 LEU A CA 1
ATOM 602 C C . LEU A 1 82 ? 1.651 4.900 8.676 1.00 74.38 82 LEU A C 1
ATOM 604 O O . LEU A 1 82 ? 1.283 4.971 9.847 1.00 74.38 82 LEU A O 1
ATOM 608 N N . GLY A 1 83 ? 1.950 5.983 7.956 1.00 77.56 83 GLY A N 1
ATOM 609 C CA . GLY A 1 83 ? 1.847 7.354 8.458 1.00 77.56 83 GLY A CA 1
ATOM 610 C C . GLY A 1 83 ? 0.412 7.898 8.464 1.00 77.56 83 GLY A C 1
ATOM 611 O O . GLY A 1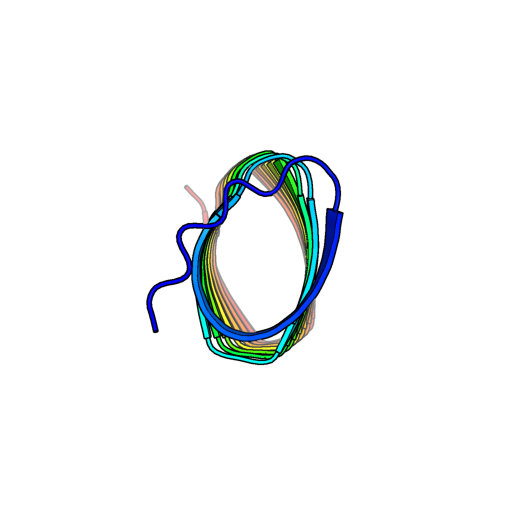 83 ? -0.402 7.557 9.323 1.00 77.56 83 GLY A O 1
ATOM 612 N N . SER A 1 84 ? 0.108 8.794 7.517 1.00 77.00 84 SER A N 1
ATOM 613 C CA . SER A 1 84 ? -1.202 9.453 7.388 1.00 77.00 84 SER A CA 1
ATOM 614 C C . SER A 1 84 ? -2.023 8.823 6.270 1.00 77.00 84 SER A C 1
ATOM 616 O O . SER A 1 84 ? -1.735 9.030 5.090 1.00 77.00 84 SER A O 1
ATOM 618 N N . ILE A 1 85 ? -3.054 8.047 6.611 1.00 71.31 85 ILE A N 1
ATOM 619 C CA . ILE A 1 85 ? -3.680 7.154 5.627 1.00 71.31 85 ILE A CA 1
ATOM 620 C C . ILE A 1 85 ? -5.208 7.238 5.603 1.00 71.31 85 ILE A C 1
ATOM 622 O O . ILE A 1 85 ? -5.883 7.340 6.627 1.00 71.31 85 ILE A O 1
ATOM 626 N N . ARG A 1 86 ? -5.765 7.152 4.387 1.00 80.31 86 ARG A N 1
ATOM 627 C CA . ARG A 1 86 ? -7.159 6.754 4.147 1.00 80.31 86 ARG A CA 1
ATOM 628 C C . ARG A 1 86 ? -7.176 5.418 3.420 1.00 80.31 86 ARG A C 1
ATOM 630 O O . ARG A 1 86 ? -6.707 5.351 2.283 1.00 80.31 86 ARG A O 1
ATOM 637 N N . LEU A 1 87 ? -7.697 4.374 4.052 1.00 75.88 87 LEU A N 1
ATOM 638 C CA . LEU A 1 87 ? -7.569 3.018 3.526 1.00 75.88 87 LEU A CA 1
ATOM 639 C C . LEU A 1 87 ? -8.881 2.238 3.593 1.00 75.88 87 LEU A C 1
ATOM 641 O O . LEU A 1 87 ? -9.607 2.314 4.581 1.00 75.88 87 LEU A O 1
ATOM 645 N N . VAL A 1 88 ? -9.148 1.480 2.532 1.00 83.81 88 VAL A N 1
ATOM 646 C CA . VAL A 1 88 ? -10.141 0.401 2.510 1.00 83.81 88 VAL A CA 1
ATOM 647 C C . VAL A 1 88 ? -9.374 -0.910 2.389 1.00 83.81 88 VAL A C 1
ATOM 649 O O . VAL A 1 88 ? -8.635 -1.099 1.420 1.00 83.81 88 VAL A O 1
ATOM 652 N N . PHE A 1 89 ? -9.505 -1.782 3.384 1.00 79.88 89 PHE A N 1
ATOM 653 C CA . PHE A 1 89 ? -8.769 -3.039 3.463 1.00 79.88 89 PHE A CA 1
ATOM 654 C C . PHE A 1 89 ? -9.695 -4.244 3.439 1.00 79.88 89 PHE A C 1
ATOM 656 O O . PHE A 1 89 ? -10.681 -4.280 4.176 1.00 79.88 89 PHE A O 1
ATOM 663 N N . LEU A 1 90 ? -9.290 -5.266 2.694 1.00 83.75 90 LEU A N 1
ATOM 664 C CA . LEU A 1 90 ? -9.864 -6.600 2.740 1.00 83.75 90 LEU A CA 1
ATOM 665 C C . LEU A 1 90 ? -8.743 -7.636 2.940 1.00 83.75 90 LEU A C 1
ATOM 667 O O . LEU A 1 90 ? -7.910 -7.812 2.050 1.00 83.75 90 LEU A O 1
ATOM 671 N N . GLY A 1 91 ? -8.717 -8.335 4.078 1.00 85.62 91 GLY A N 1
ATOM 672 C CA . GLY A 1 91 ? -7.783 -9.442 4.334 1.00 85.62 91 GLY A CA 1
ATOM 673 C C . GLY A 1 91 ? -7.063 -9.386 5.687 1.00 85.62 91 GLY A C 1
ATOM 674 O O . GLY A 1 91 ? -7.676 -9.080 6.704 1.00 85.62 91 GLY A O 1
ATOM 675 N N . GLY A 1 92 ? -5.754 -9.681 5.705 1.00 79.94 92 GLY A N 1
ATOM 676 C CA . GLY A 1 92 ? -4.909 -9.604 6.909 1.00 79.94 92 GLY A CA 1
ATOM 677 C C . GLY A 1 92 ? -3.964 -8.393 6.936 1.00 79.94 92 GLY A C 1
ATOM 678 O O . GLY A 1 92 ? -3.178 -8.220 6.005 1.00 79.94 92 GLY A O 1
ATOM 679 N N . LEU A 1 93 ? -3.988 -7.592 8.002 1.00 78.44 93 LEU A N 1
ATOM 680 C CA . LEU A 1 93 ? -3.104 -6.432 8.190 1.00 78.44 93 LEU A CA 1
ATOM 681 C C . LEU A 1 93 ? -2.285 -6.570 9.474 1.00 78.44 93 LEU A C 1
ATOM 683 O O . LEU A 1 93 ? -2.855 -6.727 10.550 1.00 78.44 93 LEU A O 1
ATOM 687 N N . GLN A 1 94 ? -0.961 -6.456 9.354 1.00 81.62 94 GLN A N 1
ATOM 688 C CA . GLN A 1 94 ? -0.031 -6.366 10.475 1.00 81.62 94 GLN A CA 1
ATOM 689 C C . GLN A 1 94 ? 0.790 -5.074 10.384 1.00 81.62 94 GLN A C 1
ATOM 691 O O . GLN A 1 94 ? 1.663 -4.945 9.524 1.00 81.62 94 GLN A O 1
ATOM 696 N N . SER A 1 95 ? 0.518 -4.081 11.231 1.00 75.94 95 SER A N 1
ATOM 697 C CA . SER A 1 95 ? 1.085 -2.744 10.995 1.00 75.94 95 SER A CA 1
ATOM 698 C C . SER A 1 95 ? 1.199 -1.836 12.212 1.00 75.94 95 SER A C 1
ATOM 700 O O . SER A 1 95 ? 0.404 -1.925 13.141 1.00 75.94 95 SER A O 1
ATOM 702 N N . SER A 1 96 ? 2.138 -0.889 12.154 1.00 77.31 96 SER A N 1
ATOM 703 C CA . SER A 1 96 ? 2.116 0.306 13.007 1.00 77.31 96 SER A CA 1
ATOM 704 C C . SER A 1 96 ? 1.404 1.432 12.263 1.00 77.31 96 SER A C 1
ATOM 706 O O . SER A 1 96 ? 1.742 1.711 11.111 1.00 77.31 96 SER A O 1
ATOM 708 N N . LEU A 1 97 ? 0.387 2.022 12.885 1.00 74.62 97 LEU A N 1
ATOM 709 C CA . LEU A 1 97 ? -0.558 2.949 12.274 1.00 74.62 97 LEU A CA 1
ATOM 710 C C . LEU A 1 97 ? -0.522 4.301 13.001 1.00 74.62 97 LEU A C 1
ATOM 712 O O . LEU A 1 97 ? -0.874 4.374 14.173 1.00 74.62 97 LEU A O 1
ATOM 716 N N . GLY A 1 98 ? -0.146 5.374 12.301 1.00 76.75 98 GLY A N 1
ATOM 717 C CA . GLY A 1 98 ? -0.117 6.739 12.835 1.00 76.75 98 GLY A CA 1
ATOM 718 C C . GLY A 1 98 ? -1.497 7.407 12.891 1.00 76.75 98 GLY A C 1
ATOM 719 O O . GLY A 1 98 ? -2.261 7.206 13.828 1.00 76.75 98 GLY A O 1
ATOM 720 N N . SER A 1 99 ? -1.809 8.250 11.897 1.00 76.94 99 SER A N 1
ATOM 721 C CA . SER A 1 99 ? -3.075 9.002 11.808 1.00 76.94 99 SER A CA 1
ATOM 722 C C . SER A 1 99 ? -3.952 8.471 10.681 1.00 76.94 99 SER A C 1
ATOM 724 O O . SER A 1 99 ? -3.653 8.697 9.504 1.00 76.94 99 SER A O 1
ATOM 726 N N . ILE A 1 100 ? -5.037 7.758 11.002 1.00 71.00 100 ILE A N 1
ATOM 727 C CA . ILE A 1 100 ? -5.729 6.947 9.987 1.00 71.00 100 ILE A CA 1
ATOM 728 C C . ILE A 1 100 ? -7.252 7.095 10.004 1.00 71.00 100 ILE A C 1
ATOM 730 O O . ILE A 1 100 ? -7.898 7.131 11.049 1.00 71.00 100 ILE A O 1
ATOM 734 N N . ARG A 1 101 ? -7.840 7.132 8.799 1.00 79.38 101 ARG A N 1
ATOM 735 C CA . ARG A 1 101 ? -9.251 6.793 8.556 1.00 79.38 101 ARG A CA 1
ATOM 736 C C . ARG A 1 101 ? -9.324 5.477 7.791 1.00 79.38 101 ARG A C 1
ATOM 738 O O . ARG A 1 101 ? -8.890 5.429 6.638 1.00 79.38 101 ARG A O 1
ATOM 745 N N . LEU A 1 102 ? -9.849 4.432 8.416 1.00 75.06 102 LEU A N 1
ATOM 746 C CA . LEU A 1 102 ? -9.778 3.082 7.870 1.00 75.06 102 LEU A CA 1
ATOM 747 C C . LEU A 1 102 ? -11.143 2.395 7.869 1.00 75.06 102 LEU A C 1
ATOM 749 O O . LEU A 1 102 ? -11.868 2.451 8.859 1.00 75.06 102 LEU A O 1
ATOM 753 N N . VAL A 1 103 ? -11.455 1.728 6.759 1.00 82.88 103 VAL A N 1
ATOM 754 C CA . VAL A 1 103 ? -12.523 0.727 6.663 1.00 82.88 103 VAL A CA 1
ATOM 755 C C . VAL A 1 103 ? -11.854 -0.630 6.488 1.00 82.88 103 VAL A C 1
ATOM 757 O O . VAL A 1 103 ? -11.092 -0.816 5.539 1.00 82.88 103 VAL A O 1
ATOM 760 N N . PHE A 1 104 ? -12.101 -1.555 7.409 1.00 79.25 104 PHE A N 1
ATOM 761 C CA . PHE A 1 104 ? -11.450 -2.858 7.448 1.00 79.25 104 PHE A CA 1
ATOM 762 C C . PHE A 1 104 ? -12.452 -3.999 7.390 1.00 79.25 104 PHE A C 1
ATOM 764 O O . PHE A 1 104 ? -13.428 -4.000 8.142 1.00 79.25 104 PHE A O 1
ATOM 771 N N . LEU A 1 105 ? -12.129 -5.019 6.601 1.00 83.31 105 LEU A N 1
ATOM 772 C CA . LEU A 1 105 ? -12.797 -6.309 6.645 1.00 83.31 105 LEU A CA 1
ATOM 773 C C . LEU A 1 105 ? -11.747 -7.437 6.692 1.00 83.31 105 LEU A C 1
ATOM 775 O O . LEU A 1 105 ? -10.987 -7.613 5.738 1.00 83.31 105 LEU A O 1
ATOM 779 N N . GLY A 1 106 ? -11.691 -8.197 7.793 1.00 85.12 106 GLY A N 1
ATOM 780 C CA . GLY A 1 106 ? -10.769 -9.336 7.962 1.00 85.12 106 GLY A CA 1
ATOM 781 C C . GLY A 1 106 ? -10.043 -9.391 9.316 1.00 85.12 106 GLY A C 1
ATOM 782 O O . GLY A 1 106 ? -10.626 -9.059 10.344 1.00 85.12 106 GLY A O 1
ATOM 783 N N . GLY A 1 107 ? -8.758 -9.774 9.332 1.00 77.94 107 GLY A N 1
ATOM 784 C CA . GLY A 1 107 ? -7.923 -9.803 10.548 1.00 77.94 107 GLY A CA 1
ATOM 785 C C . GLY A 1 107 ? -6.944 -8.624 10.666 1.00 77.94 107 GLY A C 1
ATOM 786 O O . GLY A 1 107 ? -6.110 -8.444 9.781 1.00 77.94 107 GLY A O 1
ATOM 787 N N . LEU A 1 108 ? -7.005 -7.848 11.754 1.00 78.06 108 LEU A N 1
ATOM 788 C CA . LEU A 1 108 ? -6.118 -6.704 12.015 1.00 78.06 108 LEU A CA 1
ATOM 789 C C . LEU A 1 108 ? -5.275 -6.928 13.277 1.00 78.06 108 LEU A C 1
ATOM 791 O O . LEU A 1 108 ? -5.833 -7.084 14.359 1.00 78.06 108 LEU A O 1
ATOM 795 N N . GLN A 1 109 ? -3.948 -6.871 13.141 1.00 80.75 109 GLN A N 1
ATOM 796 C CA . GLN A 1 109 ? -2.990 -6.832 14.246 1.00 80.75 109 GLN A CA 1
ATOM 797 C C . GLN A 1 109 ? -2.140 -5.558 14.168 1.00 80.75 109 GLN A C 1
ATOM 799 O O . GLN A 1 109 ? -1.292 -5.422 13.285 1.00 80.75 109 GLN A O 1
ATOM 804 N N . SER A 1 110 ? -2.335 -4.599 15.072 1.00 75.75 110 SER A N 1
ATOM 805 C CA . SER A 1 110 ? -1.680 -3.296 14.895 1.00 75.75 110 SER A CA 1
ATOM 806 C C . SER A 1 110 ? -1.464 -2.473 16.158 1.00 75.75 110 SER A C 1
ATOM 808 O O . SER A 1 110 ? -2.305 -2.472 17.053 1.00 75.75 110 SER A O 1
ATOM 810 N N . SER A 1 111 ? -0.373 -1.702 16.174 1.00 76.62 111 SER A N 1
ATOM 811 C CA . SER A 1 111 ? -0.205 -0.581 17.108 1.00 76.62 111 SER A CA 1
ATOM 812 C C . SER A 1 111 ? -0.825 0.671 16.496 1.00 76.62 111 SER A C 1
ATOM 814 O O . SER A 1 111 ? -0.560 0.970 15.329 1.00 76.62 111 SER A O 1
ATOM 816 N N . LEU A 1 112 ? -1.693 1.347 17.246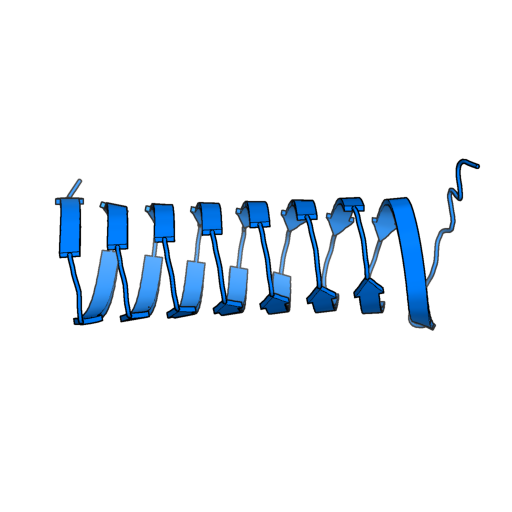 1.00 72.25 112 LEU A N 1
ATOM 817 C CA . LEU A 1 112 ? -2.553 2.418 16.753 1.00 72.25 112 LEU A CA 1
ATOM 818 C C . LEU A 1 112 ? -2.264 3.734 17.481 1.00 72.25 112 LEU A C 1
ATOM 820 O O . LEU A 1 112 ? -2.291 3.772 18.707 1.00 72.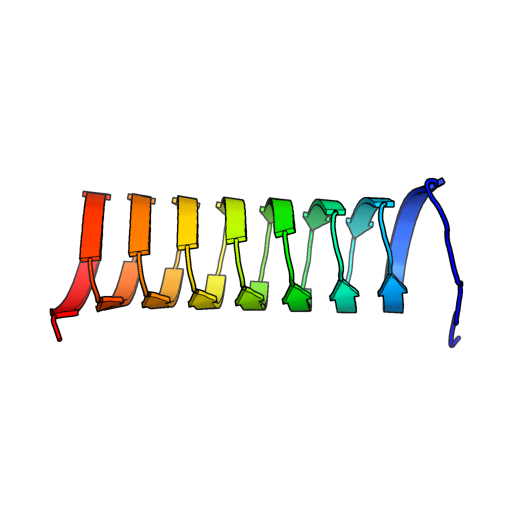25 112 LEU A O 1
ATOM 824 N N . GLY A 1 113 ? -2.052 4.808 16.717 1.00 76.19 113 GLY A N 1
ATOM 825 C CA . GLY A 1 113 ? -2.159 6.188 17.192 1.00 76.19 113 GLY A CA 1
ATOM 826 C C . GLY A 1 113 ? -3.586 6.732 17.030 1.00 76.19 113 GLY A C 1
ATOM 827 O O . GLY A 1 113 ? -4.573 6.077 17.362 1.00 76.19 113 GLY A O 1
ATOM 828 N N . SER A 1 114 ? -3.719 7.933 16.462 1.00 76.25 114 SER A N 1
ATOM 829 C CA . SER A 1 114 ? -5.010 8.607 16.253 1.00 76.25 114 SER A CA 1
ATOM 830 C C . SER A 1 114 ? -5.826 7.991 15.112 1.00 76.25 114 SER A C 1
ATOM 832 O O . SER A 1 114 ? -5.507 8.175 13.932 1.00 76.25 114 SER A O 1
ATOM 834 N N . ILE A 1 115 ? -6.932 7.309 15.433 1.00 71.38 115 ILE A N 1
ATOM 835 C CA . ILE A 1 115 ? -7.695 6.539 14.438 1.00 71.38 115 ILE A CA 1
ATOM 836 C C . ILE A 1 115 ? -9.198 6.817 14.440 1.00 71.38 115 ILE A C 1
ATOM 838 O O . ILE A 1 115 ? -9.846 6.944 15.474 1.00 71.38 115 ILE A O 1
ATOM 842 N N . ARG A 1 116 ? -9.766 6.837 13.227 1.00 78.50 116 ARG A N 1
ATOM 843 C CA . ARG A 1 116 ? -11.190 6.585 12.969 1.00 78.50 116 ARG A CA 1
ATOM 844 C C . ARG A 1 116 ? -11.322 5.278 12.188 1.00 78.50 116 ARG A C 1
ATOM 846 O O . ARG A 1 116 ? -10.942 5.226 11.017 1.00 78.50 116 ARG A O 1
ATOM 853 N N . LEU A 1 117 ? -11.841 4.244 12.844 1.00 75.88 117 LEU A N 1
ATOM 854 C CA . LEU A 1 117 ? -11.924 2.877 12.333 1.00 75.88 117 LEU A CA 1
ATOM 855 C C . LEU A 1 117 ? -13.389 2.472 12.146 1.00 75.88 117 LEU A C 1
ATOM 857 O O . LEU A 1 117 ? -14.193 2.617 13.061 1.00 75.88 117 LEU A O 1
ATOM 861 N N . VAL A 1 118 ? -13.708 1.907 10.986 1.00 81.38 118 VAL A N 1
ATOM 862 C CA . VAL A 1 118 ? -14.868 1.031 10.800 1.00 81.38 118 VAL A CA 1
ATOM 863 C C . VAL A 1 118 ? -14.314 -0.360 10.544 1.00 81.38 118 VAL A C 1
ATOM 865 O O . VAL A 1 118 ? -13.516 -0.538 9.625 1.00 81.38 118 VAL A O 1
ATOM 868 N N . PHE A 1 119 ? -14.682 -1.328 11.374 1.00 79.19 119 PHE A N 1
ATOM 869 C CA . PHE A 1 119 ? -14.051 -2.640 11.384 1.00 79.19 119 PHE A CA 1
ATOM 870 C C . PHE A 1 119 ? -15.082 -3.756 11.441 1.00 79.19 119 PHE A C 1
ATOM 872 O O . PHE A 1 119 ? -16.041 -3.682 12.207 1.00 79.19 119 PHE A O 1
ATOM 879 N N . LEU A 1 120 ? -14.849 -4.801 10.651 1.00 79.50 120 LEU A N 1
ATOM 880 C CA . LEU A 1 120 ? -15.666 -6.002 10.643 1.00 79.50 120 LEU A CA 1
ATOM 881 C C . LEU A 1 120 ? -14.748 -7.235 10.481 1.00 79.50 120 LEU A C 1
ATOM 883 O O . LEU A 1 120 ? -14.126 -7.426 9.437 1.00 79.50 120 LEU A O 1
ATOM 887 N N . GLY A 1 121 ? -14.606 -8.047 11.534 1.00 82.94 121 GLY A N 1
ATOM 888 C CA . GLY A 1 121 ? -13.697 -9.206 11.565 1.00 82.94 121 GLY A CA 1
ATOM 889 C C . GLY A 1 121 ? -13.044 -9.447 12.935 1.00 82.94 121 GLY A C 1
ATOM 890 O O . GLY A 1 121 ? -13.691 -9.235 13.956 1.00 82.94 121 GLY A O 1
ATOM 891 N N . GLY A 1 122 ? -11.776 -9.881 12.972 1.00 78.31 122 GLY A N 1
ATOM 892 C CA . GLY A 1 122 ? -10.993 -10.060 14.211 1.00 78.31 122 GLY A CA 1
ATOM 893 C C . GLY A 1 122 ? -9.940 -8.962 14.433 1.00 78.31 122 GLY A C 1
ATOM 894 O O . GLY A 1 122 ? -9.060 -8.783 13.589 1.00 78.31 122 GLY A O 1
ATOM 895 N N . LEU A 1 123 ? -10.034 -8.218 15.542 1.00 78.94 123 LEU A N 1
ATOM 896 C CA . LEU A 1 123 ? -9.153 -7.088 15.870 1.00 78.94 123 LEU A CA 1
ATOM 897 C C . LEU A 1 123 ? -8.279 -7.400 17.089 1.00 78.94 123 LEU A C 1
ATOM 899 O O . LEU A 1 123 ? -8.800 -7.677 18.166 1.00 78.94 123 LEU A O 1
ATOM 903 N N . GLN A 1 124 ? -6.964 -7.260 16.938 1.00 80.75 124 GLN A N 1
ATOM 904 C CA . GLN A 1 124 ? -6.002 -7.240 18.035 1.00 80.75 124 GLN A CA 1
ATOM 905 C C . GLN A 1 124 ? -5.154 -5.968 17.937 1.00 80.75 124 GLN A C 1
ATOM 907 O O . GLN A 1 124 ? -4.300 -5.835 17.060 1.00 80.75 124 GLN A O 1
ATOM 912 N N . SER A 1 125 ? -5.381 -5.009 18.834 1.00 74.81 125 SER A N 1
ATOM 913 C CA . SER A 1 125 ? -4.688 -3.720 18.787 1.00 74.81 125 SER A CA 1
ATOM 914 C C . SER A 1 125 ? -4.224 -3.228 20.147 1.00 74.81 125 SER A C 1
ATOM 916 O O . SER A 1 125 ? -4.930 -3.398 21.138 1.00 74.81 125 SER A O 1
ATOM 918 N N . SER A 1 126 ? -3.080 -2.545 20.163 1.00 75.12 126 SER A N 1
ATOM 919 C CA . SER A 1 126 ? -2.632 -1.715 21.283 1.00 75.12 126 SER A CA 1
ATOM 920 C C . SER A 1 126 ? -2.794 -0.241 20.910 1.00 75.12 126 SER A C 1
ATOM 922 O O . SER A 1 126 ? -2.295 0.171 19.860 1.00 75.12 126 SER A O 1
ATOM 924 N N . LEU A 1 127 ? -3.481 0.543 21.745 1.00 67.38 127 LEU A N 1
ATOM 925 C CA . LEU A 1 127 ? -3.451 2.005 21.647 1.00 67.38 127 LEU A CA 1
ATOM 926 C C . LEU A 1 127 ? -2.254 2.529 22.442 1.00 67.38 127 LEU A C 1
ATOM 928 O O . LEU A 1 127 ? -2.066 2.122 23.590 1.00 67.38 127 LEU A O 1
ATOM 932 N N . GLY A 1 128 ? -1.453 3.381 21.803 1.00 58.12 128 GLY A N 1
ATOM 933 C CA . GLY A 1 128 ? -0.417 4.183 22.456 1.00 58.12 128 GLY A CA 1
ATOM 934 C C . GLY A 1 128 ? -0.925 5.562 22.842 1.00 58.12 128 GLY A C 1
ATOM 935 O O . GLY A 1 128 ? -1.876 6.043 22.182 1.00 58.12 128 GLY A O 1
#

Radius of gyration: 14.56 Å; Cα contacts (8 Å, |Δi|>4): 385; chains: 1; bounding box: 34×20×41 Å

Organism: Knipowitschia caucasica (NCBI:txid637954)

Mean predicted aligned error: 9.14 Å

Sequence (128 aa):
MKADVDLGSIRLVFLGGLQSSLGSIRLVFLGGLQSSLGSIRLVFLGRLQSSLGSIRLVFLGGLQSSLGSIRLVFLGRLQSSLGSIRLVFLGGLQSSLGSIRLVFLGGLQSSLGSIRLVFLGGLQSSLG

Foldseek 3Di:
DAPADADDEDEDEDEEEYEYEYEEYEYEYEEEYEYEYEEYEYEYEYEYEYEYEEYEYEYEEEYEYEYAEYEYEYEYEYEYEYAAYEYEYEEEYAYEYHDYEYEYEEEYHYEDEHYDYDYDYHDDYDYD

Solvent-accessible surface area (backbone atoms only — not comparable to full-atom values): 6072 Å² total; per-residue (Å²): 130,86,61,81,58,86,52,74,71,45,83,46,79,47,80,48,72,48,56,41,62,41,50,48,33,42,39,40,40,40,39,42,39,42,33,45,36,38,51,30,41,38,41,40,40,41,41,40,41,33,46,38,38,48,31,41,38,42,40,39,38,40,39,40,35,45,39,39,44,35,42,38,42,41,38,40,41,39,42,35,43,40,38,45,35,42,36,41,42,38,39,41,39,41,33,43,39,39,42,37,42,37,41,42,37,39,42,39,42,33,45,35,51,58,71,49,78,46,80,48,72,51,81,49,73,49,79,112

Nearest PDB structures (foldseek):
  2n3d-assembly1_A  TM=3.760E-01  e=1.487E+00  Caulobacter vibrioides CB15

pLDDT: mean 72.32, std 10.62, range [30.58, 85.94]

Secondary structure (DSSP, 8-state):
--------S-EEEEEEEEEEEE-S-EEEEEEEEEEEE-SEEEEEEEEEEEEE-SEEEEEEEEEEEEEEEEEEEEEEEEEEEEEEEEEEEEEEEEEEEEEEEEEEEEEEEEEESSEEEEEEEEEEEEE-